Protein AF-A0A934HCZ8-F1 (afdb_monomer)

Sequence (105 aa):
LAIPYWTNVTFSDAYFVFNPDASLIAGGRCSETPAGGYCTESDMQLFNAETGESLFTITRDYDHINRAAFTPDGRWLLTGHTPLYGMMYSPLADANIHIWGINTP

Structure (mmCIF, N/CA/C/O backbone):
data_AF-A0A934HCZ8-F1
#
_entry.id   AF-A0A934HCZ8-F1
#
loop_
_atom_site.group_PDB
_atom_site.id
_atom_site.type_symbol
_atom_site.label_atom_id
_atom_site.label_alt_id
_atom_site.label_comp_id
_atom_site.label_asym_id
_atom_site.label_entity_id
_atom_site.label_seq_id
_atom_site.pdbx_PDB_ins_code
_atom_site.Cartn_x
_atom_site.Cartn_y
_atom_site.Cartn_z
_atom_site.occupancy
_atom_site.B_iso_or_equiv
_atom_site.auth_seq_id
_atom_site.auth_comp_id
_atom_site.auth_asym_id
_atom_site.auth_atom_id
_atom_site.pdbx_PDB_model_num
ATOM 1 N N . LEU A 1 1 ? -19.450 24.209 16.840 1.00 50.81 1 LEU A N 1
ATOM 2 C CA . LEU A 1 1 ? -18.858 22.943 16.361 1.00 50.81 1 LEU A CA 1
ATOM 3 C C . LEU A 1 1 ? -17.352 23.133 16.334 1.00 50.81 1 LEU A C 1
ATOM 5 O O . LEU A 1 1 ? -16.913 24.094 15.714 1.00 50.81 1 LEU A O 1
ATOM 9 N N . ALA A 1 2 ? -16.583 22.308 17.043 1.00 50.84 2 ALA A N 1
ATOM 10 C CA . ALA A 1 2 ? -15.132 22.304 16.880 1.00 50.84 2 ALA A CA 1
ATOM 11 C C . ALA A 1 2 ? -14.798 21.673 15.520 1.00 50.84 2 ALA A C 1
ATOM 13 O O . ALA A 1 2 ? -15.373 20.648 15.157 1.00 50.84 2 ALA A O 1
ATOM 14 N N . ILE A 1 3 ? -13.928 22.328 14.759 1.00 55.50 3 ILE A N 1
ATOM 15 C CA . ILE A 1 3 ? -13.353 21.797 13.519 1.00 55.50 3 ILE A CA 1
ATOM 16 C C . ILE A 1 3 ? -12.422 20.639 13.932 1.00 55.50 3 ILE A C 1
ATOM 18 O O . ILE A 1 3 ? -11.723 20.804 14.936 1.00 55.50 3 ILE A O 1
ATOM 22 N N . PRO A 1 4 ? -12.403 19.480 13.247 1.00 61.31 4 PRO A N 1
ATOM 23 C CA . PRO A 1 4 ? -11.545 18.372 13.653 1.00 61.31 4 PRO A CA 1
ATOM 24 C C . PRO A 1 4 ? -10.071 18.768 13.543 1.00 61.31 4 PRO A C 1
ATOM 26 O O . PRO A 1 4 ? -9.679 19.497 12.629 1.00 61.31 4 PRO A O 1
ATOM 29 N N . TYR A 1 5 ? -9.268 18.275 14.481 1.00 74.44 5 TYR A N 1
ATOM 30 C CA . TYR A 1 5 ? -7.814 18.282 14.396 1.00 74.44 5 TYR A CA 1
ATOM 31 C C . TYR A 1 5 ? -7.399 17.511 13.133 1.00 74.44 5 TYR A C 1
ATOM 33 O O . TYR A 1 5 ? -7.910 16.427 12.866 1.00 74.44 5 TYR A O 1
ATOM 41 N N . TRP A 1 6 ? -6.528 18.097 12.316 1.00 73.19 6 TRP A N 1
ATOM 42 C CA . TRP A 1 6 ? -5.964 17.438 11.140 1.00 73.19 6 TRP A CA 1
ATOM 43 C C . TRP A 1 6 ? -4.611 16.826 11.498 1.00 73.19 6 TRP A C 1
ATOM 45 O O . TRP A 1 6 ? -3.786 17.466 12.152 1.00 73.19 6 TRP A O 1
ATOM 55 N N . THR A 1 7 ? -4.375 15.610 11.016 1.00 74.75 7 THR A N 1
ATOM 56 C CA . THR A 1 7 ? -3.072 14.946 11.065 1.00 74.75 7 THR A CA 1
ATOM 57 C C . THR A 1 7 ? -2.550 14.807 9.642 1.00 74.75 7 THR A C 1
ATOM 59 O O . THR A 1 7 ? -3.294 14.426 8.739 1.00 74.75 7 THR A O 1
ATOM 62 N N . ASN A 1 8 ? -1.275 15.133 9.433 1.00 79.75 8 ASN A N 1
ATOM 63 C CA . ASN A 1 8 ? -0.634 15.010 8.129 1.00 79.75 8 ASN A CA 1
ATOM 64 C C . ASN A 1 8 ? 0.095 13.674 8.016 1.00 79.75 8 ASN A C 1
ATOM 66 O O . ASN A 1 8 ? 0.875 13.315 8.894 1.00 79.75 8 ASN A O 1
ATOM 70 N N . VAL A 1 9 ? -0.098 13.006 6.883 1.00 80.69 9 VAL A N 1
ATOM 71 C CA . VAL A 1 9 ? 0.693 11.854 6.456 1.00 80.69 9 VAL A CA 1
ATOM 72 C C . VAL A 1 9 ? 1.279 12.185 5.086 1.00 80.69 9 VAL A C 1
ATOM 74 O O . VAL A 1 9 ? 0.559 12.663 4.211 1.00 80.69 9 VAL A O 1
ATOM 77 N N . THR A 1 10 ? 2.581 11.959 4.902 1.00 80.06 10 THR A N 1
ATOM 78 C CA . THR A 1 10 ? 3.291 12.300 3.659 1.00 80.06 10 THR A CA 1
ATOM 79 C C . THR A 1 10 ? 3.803 11.041 2.976 1.00 80.06 10 THR A C 1
ATOM 81 O O . THR A 1 10 ? 4.549 10.263 3.566 1.00 80.06 10 THR A O 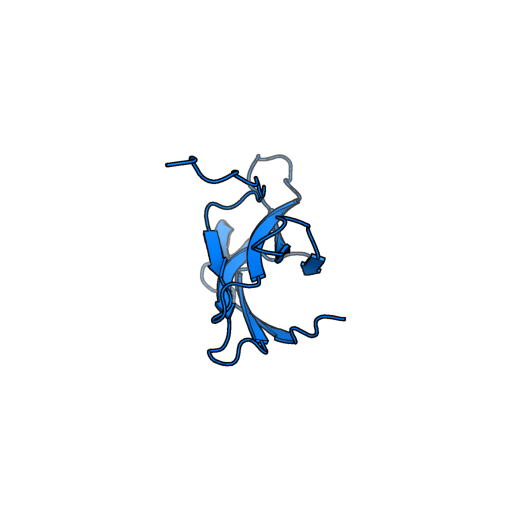1
ATOM 84 N N . PHE A 1 11 ? 3.458 10.890 1.704 1.00 78.44 11 PHE A N 1
ATOM 85 C CA . PHE A 1 11 ? 3.936 9.853 0.794 1.00 78.44 11 PHE A CA 1
ATOM 86 C C . PHE A 1 11 ? 4.037 10.475 -0.612 1.00 78.44 11 PHE A C 1
ATOM 88 O O . PHE A 1 11 ? 3.531 11.576 -0.837 1.00 78.44 11 PHE A O 1
ATOM 95 N N . SER A 1 12 ? 4.801 9.868 -1.521 1.00 73.38 12 SER A N 1
ATOM 96 C CA . SER A 1 12 ? 5.171 10.533 -2.784 1.00 73.38 12 SER A CA 1
ATOM 97 C C . SER A 1 12 ? 4.162 10.330 -3.906 1.00 73.38 12 SER A C 1
ATOM 99 O O . SER A 1 12 ? 4.124 11.140 -4.828 1.00 73.38 12 SER A O 1
ATOM 101 N N . ASP A 1 13 ? 3.393 9.243 -3.863 1.00 69.62 13 ASP A N 1
ATOM 102 C CA . ASP A 1 13 ? 2.380 8.948 -4.870 1.00 69.62 13 ASP A CA 1
ATOM 103 C C . ASP A 1 13 ? 1.013 9.489 -4.464 1.00 69.62 13 ASP A C 1
ATOM 105 O O . ASP A 1 13 ? 0.656 9.506 -3.297 1.00 69.62 13 ASP A O 1
ATOM 109 N N . ALA A 1 14 ? 0.182 9.879 -5.430 1.00 67.94 14 ALA A N 1
ATOM 110 C CA . ALA A 1 14 ? -1.185 10.333 -5.147 1.00 67.94 14 ALA A CA 1
ATOM 111 C C . ALA A 1 14 ? -2.144 9.189 -4.739 1.00 67.94 14 ALA A C 1
ATOM 113 O O . ALA A 1 14 ? -3.340 9.420 -4.555 1.00 67.94 14 ALA A O 1
ATOM 114 N N . TYR A 1 15 ? -1.643 7.955 -4.628 1.00 82.00 15 TYR A N 1
ATOM 115 C CA . TYR A 1 15 ? -2.427 6.757 -4.349 1.00 82.00 15 TYR A CA 1
ATOM 116 C C . TYR A 1 15 ? -2.223 6.284 -2.910 1.00 82.00 15 TYR A C 1
ATOM 118 O O . TYR A 1 15 ? -1.104 6.008 -2.478 1.00 82.00 15 TYR A O 1
ATOM 126 N N . PHE A 1 16 ? -3.335 6.128 -2.198 1.00 90.38 16 PHE A N 1
ATOM 127 C CA . PHE A 1 16 ? -3.394 5.524 -0.874 1.00 90.38 16 PHE A CA 1
ATOM 128 C C . PHE A 1 16 ? -4.635 4.641 -0.755 1.00 90.38 16 PHE A C 1
ATOM 130 O O . PHE A 1 16 ? -5.608 4.811 -1.496 1.00 90.38 16 PHE A O 1
ATOM 137 N N . VAL A 1 17 ? -4.609 3.706 0.190 1.00 93.88 17 VAL A N 1
ATOM 138 C CA . VAL A 1 17 ? -5.745 2.840 0.513 1.00 93.88 17 VAL A CA 1
ATOM 139 C C . VAL A 1 17 ? -5.914 2.705 2.019 1.00 93.88 17 VAL A C 1
ATOM 141 O O . VAL A 1 17 ? -4.933 2.624 2.754 1.00 93.88 17 VAL A O 1
ATOM 144 N N . PHE A 1 18 ? -7.166 2.654 2.467 1.00 94.69 18 PHE A N 1
ATOM 145 C CA . PHE A 1 18 ? -7.507 2.261 3.830 1.00 94.69 18 PHE A CA 1
ATOM 146 C C . PHE A 1 18 ? -7.678 0.749 3.918 1.00 94.69 18 PHE A C 1
ATOM 148 O O . PHE A 1 18 ? -8.154 0.113 2.970 1.00 94.69 18 PHE A O 1
ATOM 155 N N . ASN A 1 19 ? -7.346 0.183 5.073 1.00 94.75 19 ASN A N 1
ATOM 156 C CA . ASN A 1 19 ? -7.858 -1.133 5.427 1.00 94.75 19 ASN A CA 1
ATOM 157 C C . ASN A 1 19 ? -9.366 -1.046 5.782 1.00 94.75 19 ASN A C 1
ATOM 159 O O . ASN A 1 19 ? -9.893 0.049 5.987 1.00 94.75 19 ASN A O 1
ATOM 163 N N . PRO A 1 20 ? -10.099 -2.174 5.829 1.00 96.31 20 PRO A N 1
ATOM 164 C CA . PRO A 1 20 ? -11.563 -2.153 5.921 1.00 96.31 20 PRO A CA 1
ATOM 165 C C . PRO A 1 20 ? -12.141 -1.466 7.164 1.00 96.31 20 PRO A C 1
ATOM 167 O O . PRO A 1 20 ? -13.214 -0.874 7.077 1.00 96.31 20 PRO A O 1
ATOM 170 N N . ASP A 1 21 ? -11.453 -1.542 8.307 1.00 94.50 21 ASP A N 1
ATOM 171 C CA . ASP A 1 21 ? -11.867 -0.884 9.555 1.00 94.50 21 ASP A CA 1
ATOM 172 C C . ASP A 1 21 ? -11.332 0.552 9.695 1.00 94.50 21 ASP A C 1
ATOM 174 O O . ASP A 1 21 ? -11.591 1.214 10.699 1.00 94.50 21 ASP A O 1
ATOM 178 N N . ALA A 1 22 ? -10.615 1.033 8.675 1.00 93.56 22 ALA A N 1
ATOM 179 C CA . ALA A 1 22 ? -9.992 2.345 8.597 1.00 93.56 22 ALA A CA 1
ATOM 180 C C . ALA A 1 22 ? -8.990 2.663 9.721 1.00 93.56 22 ALA A C 1
ATOM 182 O O . ALA A 1 22 ? -8.693 3.834 9.947 1.00 93.56 22 ALA A O 1
ATOM 183 N N . SER A 1 23 ? -8.438 1.654 10.401 1.00 92.19 23 SER A N 1
ATOM 184 C CA . SER A 1 23 ? -7.362 1.845 11.385 1.00 92.19 23 SER A CA 1
ATOM 185 C C . SER A 1 23 ? -5.989 2.066 10.742 1.00 92.19 23 SER A C 1
ATOM 187 O O . SER A 1 23 ? -5.100 2.649 11.369 1.00 92.19 23 SER A O 1
ATOM 189 N N . LEU A 1 24 ? -5.814 1.650 9.484 1.00 93.19 24 LEU A N 1
ATOM 190 C CA . LEU A 1 24 ? -4.559 1.732 8.742 1.00 93.19 24 LEU A CA 1
ATOM 191 C C . LEU A 1 24 ? -4.727 2.437 7.398 1.00 93.19 24 LEU A C 1
ATOM 193 O O . LEU A 1 24 ? -5.706 2.230 6.679 1.00 93.19 24 LEU A O 1
ATOM 197 N N . ILE A 1 25 ? -3.693 3.190 7.025 1.00 93.44 25 ILE A N 1
ATOM 198 C CA . ILE A 1 25 ? -3.500 3.744 5.682 1.00 93.44 25 ILE A CA 1
ATOM 199 C C . ILE A 1 25 ? -2.235 3.127 5.089 1.00 93.44 25 ILE A C 1
ATOM 201 O O . ILE A 1 25 ? -1.200 3.089 5.750 1.00 93.44 25 ILE A O 1
ATOM 205 N N . ALA A 1 26 ? -2.302 2.683 3.836 1.00 92.44 26 ALA A N 1
ATOM 206 C CA . ALA A 1 26 ? -1.139 2.311 3.038 1.00 92.44 26 ALA A CA 1
ATOM 207 C C . ALA A 1 26 ? -0.948 3.328 1.906 1.00 92.44 26 ALA A C 1
ATOM 209 O O . ALA A 1 26 ? -1.902 3.611 1.178 1.00 92.44 26 ALA A O 1
ATOM 210 N N . GLY A 1 27 ? 0.260 3.872 1.752 1.00 89.88 27 GLY A N 1
ATOM 211 C CA . GLY A 1 27 ? 0.600 4.833 0.697 1.00 89.88 27 GLY A CA 1
ATOM 212 C C . GLY A 1 27 ? 1.968 4.561 0.072 1.00 89.88 27 GLY A C 1
ATOM 213 O O . GLY A 1 27 ? 2.912 4.179 0.766 1.00 89.88 27 GLY A O 1
ATOM 214 N N . GLY A 1 28 ? 2.067 4.761 -1.245 1.00 85.25 28 GLY A N 1
ATOM 215 C CA . GLY A 1 28 ? 3.310 4.578 -2.000 1.00 85.25 28 GLY A CA 1
ATOM 216 C C . GLY A 1 28 ? 4.299 5.723 -1.778 1.00 85.25 28 GLY A C 1
ATOM 217 O O . GLY A 1 28 ? 3.943 6.902 -1.888 1.00 85.25 28 GLY A O 1
ATOM 218 N N . ARG A 1 29 ? 5.554 5.387 -1.474 1.00 81.75 29 ARG A N 1
ATOM 219 C CA . ARG A 1 29 ? 6.644 6.342 -1.277 1.00 81.75 29 ARG A CA 1
ATOM 220 C C . ARG A 1 29 ? 7.830 5.999 -2.164 1.00 81.75 29 ARG A C 1
ATOM 222 O O . ARG A 1 29 ? 8.329 4.889 -2.137 1.00 81.75 29 ARG A O 1
ATOM 229 N N . CYS A 1 30 ? 8.346 6.997 -2.855 1.00 80.38 30 CYS A N 1
ATOM 230 C CA . CYS A 1 30 ? 9.535 6.901 -3.661 1.00 80.38 30 CYS A CA 1
ATOM 231 C C . CYS A 1 30 ? 10.745 6.710 -2.755 1.00 80.38 30 CYS A C 1
ATOM 233 O O . CYS A 1 30 ? 11.008 7.554 -1.888 1.00 80.38 30 CYS A O 1
ATOM 235 N N . SER A 1 31 ? 11.449 5.603 -2.951 1.00 77.12 31 SER A N 1
ATOM 236 C CA . SER A 1 31 ? 12.673 5.261 -2.233 1.00 77.12 31 SER A CA 1
ATOM 237 C C . SER A 1 31 ? 13.918 5.639 -3.037 1.00 77.12 31 SER A C 1
ATOM 239 O O . SER A 1 31 ? 14.900 6.069 -2.433 1.00 77.12 31 SER A O 1
ATOM 241 N N . GLU A 1 32 ? 13.856 5.624 -4.376 1.00 72.75 32 GLU A N 1
ATOM 242 C CA . GLU A 1 32 ? 14.975 6.027 -5.237 1.00 72.75 32 GLU A CA 1
ATOM 243 C C . GLU A 1 32 ? 14.548 6.849 -6.466 1.00 72.75 32 GLU A C 1
ATOM 245 O O . GLU A 1 32 ? 13.588 6.527 -7.169 1.00 72.75 32 GLU A O 1
ATOM 250 N N . THR A 1 33 ? 15.313 7.911 -6.748 1.00 67.38 33 THR A N 1
ATOM 251 C CA . THR A 1 33 ? 15.213 8.735 -7.964 1.00 67.38 33 THR A CA 1
ATOM 252 C C . THR A 1 33 ? 16.583 8.826 -8.655 1.00 67.38 33 THR A C 1
ATOM 254 O O . THR A 1 33 ? 17.426 9.626 -8.232 1.00 67.38 33 THR A O 1
ATOM 257 N N . PRO A 1 34 ? 16.835 8.065 -9.729 1.00 66.62 34 PRO A N 1
ATOM 258 C CA . PRO A 1 34 ? 18.029 8.191 -10.546 1.00 66.62 34 PRO A CA 1
ATOM 259 C C . PRO A 1 34 ? 18.085 9.545 -11.262 1.00 66.62 34 PRO A C 1
ATOM 261 O O . PRO A 1 34 ? 17.101 10.291 -11.347 1.00 66.62 34 PRO A O 1
ATOM 264 N N . ALA A 1 35 ? 19.257 9.854 -11.823 1.00 54.31 35 ALA A N 1
ATOM 265 C CA . ALA A 1 35 ? 19.488 11.058 -12.615 1.00 54.31 35 ALA A CA 1
ATOM 266 C C . ALA A 1 35 ? 18.540 11.086 -13.831 1.00 54.31 35 ALA A C 1
ATOM 268 O O . ALA A 1 35 ? 18.773 10.434 -14.844 1.00 54.31 35 ALA A O 1
ATOM 269 N N . GLY A 1 36 ? 17.430 11.810 -13.697 1.00 62.56 36 GLY A N 1
ATOM 270 C CA . GLY A 1 36 ? 16.307 11.762 -14.637 1.00 62.56 36 GLY A CA 1
ATOM 271 C C . GLY A 1 36 ? 14.983 12.211 -14.019 1.00 62.56 36 GLY A C 1
ATOM 272 O O . GLY A 1 36 ? 14.092 12.629 -14.749 1.00 62.56 36 GLY A O 1
ATOM 273 N N . GLY A 1 37 ? 14.876 12.197 -12.684 1.00 68.06 37 GLY A N 1
ATOM 274 C CA . GLY A 1 37 ? 13.767 12.821 -11.948 1.00 68.06 37 GLY A CA 1
ATOM 275 C C . GLY A 1 37 ? 12.483 11.993 -11.890 1.00 68.06 37 GLY A C 1
ATOM 276 O O . GLY A 1 37 ? 11.515 12.427 -11.272 1.00 68.06 37 GLY A O 1
ATOM 277 N N . TYR A 1 38 ? 12.478 10.803 -12.487 1.00 69.06 38 TYR A N 1
ATOM 278 C CA . TYR A 1 38 ? 11.432 9.818 -12.258 1.00 69.06 38 TYR A CA 1
ATOM 279 C C . TYR A 1 38 ? 11.814 8.986 -11.044 1.00 69.06 38 TYR A C 1
ATOM 281 O O . TYR A 1 38 ? 12.969 8.581 -10.900 1.00 69.06 38 TYR A O 1
ATOM 289 N N . CYS A 1 39 ? 10.840 8.763 -10.166 1.00 75.19 39 CYS A N 1
ATOM 290 C CA . CYS A 1 39 ? 10.964 7.706 -9.183 1.00 75.19 39 CYS A CA 1
ATOM 291 C C . CYS A 1 39 ? 11.224 6.405 -9.930 1.00 75.19 39 CYS A C 1
ATOM 293 O O . CYS A 1 39 ? 10.619 6.229 -10.986 1.00 75.19 39 CYS A O 1
ATOM 295 N N . THR A 1 40 ? 12.100 5.543 -9.422 1.00 73.50 40 THR A N 1
ATOM 296 C CA . THR A 1 40 ? 12.322 4.229 -10.028 1.00 73.50 40 THR A CA 1
ATOM 297 C C . THR A 1 40 ? 12.050 3.065 -9.090 1.00 73.50 40 THR A C 1
ATOM 299 O O . THR A 1 40 ? 11.742 1.960 -9.522 1.00 73.50 40 THR A O 1
ATOM 302 N N . GLU A 1 41 ? 12.091 3.331 -7.794 1.00 76.50 41 GLU A N 1
ATOM 303 C CA . GLU A 1 41 ? 11.762 2.355 -6.768 1.00 76.50 41 GLU A CA 1
ATOM 304 C C . GLU A 1 41 ? 10.793 2.992 -5.789 1.00 76.50 41 GLU A C 1
ATOM 306 O O . GLU A 1 41 ? 10.932 4.166 -5.426 1.00 76.50 41 GLU A O 1
ATOM 311 N N . SER A 1 42 ? 9.778 2.230 -5.399 1.00 81.38 42 SER A N 1
ATOM 312 C CA . SER A 1 42 ? 8.782 2.704 -4.451 1.00 81.38 42 SER A CA 1
ATOM 313 C C . SER A 1 42 ? 8.530 1.673 -3.369 1.00 81.38 42 SER A C 1
ATOM 315 O O . SER A 1 42 ? 8.191 0.526 -3.657 1.00 81.38 42 SER A O 1
ATOM 317 N N . ASP A 1 43 ? 8.582 2.140 -2.135 1.00 85.69 43 ASP A N 1
ATOM 318 C CA . ASP A 1 43 ? 8.174 1.404 -0.956 1.00 85.69 43 ASP A CA 1
ATOM 319 C C . ASP A 1 43 ? 6.688 1.641 -0.676 1.00 85.69 43 ASP A C 1
ATOM 321 O O . ASP A 1 43 ? 6.102 2.657 -1.064 1.00 85.69 43 ASP A O 1
ATOM 325 N N . MET A 1 44 ? 6.068 0.719 0.056 1.00 88.44 44 MET A N 1
ATOM 326 C CA . MET A 1 44 ? 4.731 0.923 0.611 1.00 88.44 44 MET A CA 1
ATOM 327 C C . MET A 1 44 ? 4.851 1.228 2.100 1.00 88.44 44 MET A C 1
ATOM 329 O O . MET A 1 44 ? 5.356 0.412 2.868 1.00 88.44 44 MET A O 1
ATOM 333 N N . GLN A 1 45 ? 4.371 2.392 2.527 1.00 89.44 45 GLN A N 1
ATOM 334 C CA . GLN A 1 45 ? 4.405 2.794 3.928 1.00 89.44 45 GLN A CA 1
ATOM 335 C C . GLN A 1 45 ? 3.027 2.615 4.566 1.00 89.44 45 GLN A C 1
ATOM 337 O O . GLN A 1 45 ? 2.012 3.019 3.994 1.00 89.44 45 GLN A O 1
ATOM 342 N N . LEU A 1 46 ? 3.003 1.992 5.745 1.00 91.81 46 LEU A N 1
ATOM 343 C CA . LEU A 1 46 ? 1.810 1.816 6.564 1.00 91.81 46 LEU A CA 1
ATOM 344 C C . LEU A 1 46 ? 1.786 2.837 7.694 1.00 91.81 46 LEU A C 1
ATOM 346 O O . LEU A 1 46 ? 2.774 3.010 8.412 1.00 91.81 46 LEU A O 1
ATOM 350 N N . PHE A 1 47 ? 0.628 3.454 7.883 1.00 91.94 47 PHE A N 1
ATOM 351 C CA . PHE A 1 47 ? 0.390 4.468 8.896 1.00 91.94 47 PHE A CA 1
ATOM 352 C C . PHE A 1 47 ? -0.812 4.104 9.755 1.00 91.94 47 PHE A C 1
ATOM 354 O O . PHE A 1 47 ? -1.795 3.550 9.257 1.00 91.94 47 PHE A O 1
ATOM 361 N N . ASN A 1 48 ? -0.753 4.482 11.028 1.00 92.75 48 ASN A N 1
ATOM 362 C CA . ASN A 1 48 ? -1.931 4.554 11.875 1.00 92.75 48 ASN A CA 1
ATOM 363 C C . ASN A 1 48 ? -2.827 5.693 11.362 1.00 92.75 48 ASN A C 1
ATOM 365 O O . ASN A 1 48 ? -2.380 6.833 11.237 1.00 92.75 48 ASN A O 1
ATOM 369 N N . ALA A 1 49 ? -4.082 5.385 11.045 1.00 90.12 49 ALA A N 1
ATOM 370 C CA . ALA A 1 49 ? -5.011 6.352 10.468 1.00 90.12 49 ALA A CA 1
ATOM 371 C C . ALA A 1 49 ? -5.444 7.457 11.445 1.00 90.12 49 ALA A C 1
ATOM 373 O O . ALA A 1 49 ? -5.778 8.560 11.018 1.00 90.12 49 ALA A O 1
ATOM 374 N N . GLU A 1 50 ? -5.452 7.165 12.746 1.00 89.44 50 GLU A N 1
ATOM 375 C CA . GLU A 1 50 ? -5.860 8.098 13.795 1.00 89.44 50 GLU A CA 1
ATOM 376 C C . GLU A 1 50 ? -4.717 9.050 14.169 1.00 89.44 50 GLU A C 1
ATOM 378 O O . GLU A 1 50 ? -4.906 10.267 14.233 1.00 89.44 50 GLU A O 1
ATOM 383 N N . THR A 1 51 ? -3.519 8.504 14.390 1.00 90.25 51 THR A N 1
ATOM 384 C CA . THR A 1 51 ? -2.361 9.269 14.877 1.00 90.25 51 THR A CA 1
ATOM 385 C C . THR A 1 51 ? -1.464 9.791 13.760 1.00 90.25 51 THR A C 1
ATOM 387 O O . THR A 1 51 ? -0.682 10.712 13.991 1.00 90.25 51 THR A O 1
ATOM 390 N N . GLY A 1 52 ? -1.562 9.229 12.551 1.00 89.75 52 GLY A N 1
ATOM 3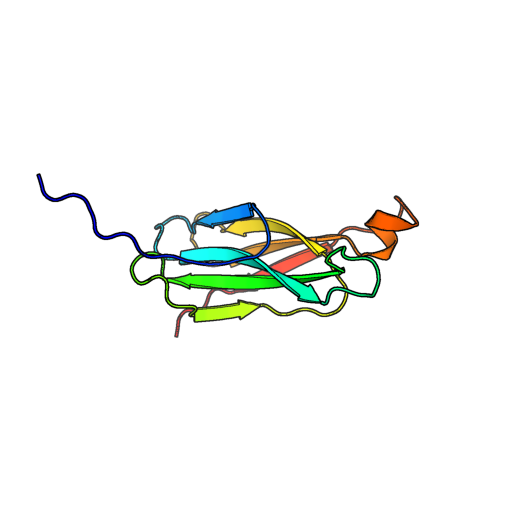91 C CA . GLY A 1 52 ? -0.665 9.505 11.424 1.00 89.75 52 GLY A CA 1
ATOM 392 C C . GLY A 1 52 ? 0.746 8.945 11.595 1.00 89.75 52 GLY A C 1
ATOM 393 O O . GLY A 1 52 ? 1.620 9.215 10.771 1.00 89.75 52 GLY A O 1
ATOM 394 N N . GLU A 1 53 ? 0.996 8.175 12.655 1.00 90.44 53 GLU A N 1
ATOM 395 C CA . GLU A 1 53 ? 2.304 7.584 12.907 1.00 90.44 53 GLU A CA 1
ATOM 396 C C . GLU A 1 53 ? 2.634 6.524 11.856 1.00 90.44 53 GLU A C 1
ATOM 398 O O . GLU A 1 53 ? 1.818 5.656 11.544 1.00 90.44 53 GLU A O 1
ATOM 403 N N . SER A 1 54 ? 3.856 6.575 11.326 1.00 90.19 54 SER A N 1
ATOM 404 C CA . SER A 1 54 ? 4.386 5.516 10.467 1.00 90.19 54 SER A CA 1
ATOM 405 C C . SER A 1 54 ? 4.645 4.270 11.305 1.00 90.19 54 SER A C 1
ATOM 407 O O . SER A 1 54 ? 5.488 4.292 12.198 1.00 90.19 54 SER A O 1
ATOM 409 N N . LEU A 1 55 ? 3.975 3.175 10.967 1.00 90.56 55 LEU A N 1
ATOM 410 C CA . LEU A 1 55 ? 4.088 1.902 11.673 1.00 90.56 55 LEU A CA 1
ATOM 411 C C . LEU A 1 55 ? 5.167 1.013 11.059 1.00 90.56 55 LEU A C 1
ATOM 413 O O . LEU A 1 55 ? 5.968 0.419 11.777 1.00 90.56 55 LEU A O 1
ATOM 417 N N . PHE A 1 56 ? 5.189 0.912 9.728 1.00 86.50 56 PHE A N 1
ATOM 418 C CA . PHE A 1 56 ? 6.105 0.021 9.026 1.00 86.50 56 PHE A CA 1
ATOM 419 C C . PHE A 1 56 ? 6.324 0.457 7.574 1.00 86.50 56 PHE A C 1
ATOM 421 O O . PHE A 1 56 ? 5.412 0.982 6.932 1.00 86.50 56 PHE A O 1
ATOM 428 N N . THR A 1 57 ? 7.519 0.186 7.050 1.00 86.62 57 THR A N 1
ATOM 429 C CA . THR A 1 57 ? 7.843 0.349 5.630 1.00 86.62 57 THR A CA 1
ATOM 430 C C . THR A 1 57 ? 8.033 -1.023 5.008 1.00 86.62 57 THR A C 1
ATOM 432 O O . THR A 1 57 ? 8.904 -1.793 5.408 1.00 86.62 57 THR A O 1
ATOM 435 N N . ILE A 1 58 ? 7.209 -1.320 4.014 1.00 84.56 58 ILE A N 1
ATOM 436 C CA . ILE A 1 58 ? 7.326 -2.492 3.164 1.00 84.56 58 ILE A CA 1
ATOM 437 C C . ILE A 1 58 ? 8.237 -2.099 1.997 1.00 84.56 58 ILE A C 1
ATOM 439 O O . ILE A 1 58 ? 7.775 -1.542 0.999 1.00 84.56 58 ILE A O 1
ATOM 443 N N . THR A 1 59 ? 9.534 -2.351 2.162 1.00 73.50 59 THR A N 1
ATOM 444 C CA . THR A 1 59 ? 10.562 -2.066 1.152 1.00 73.50 59 THR A CA 1
ATOM 445 C C . THR A 1 59 ? 10.741 -3.255 0.219 1.00 73.50 59 THR A C 1
ATOM 447 O O . THR A 1 59 ? 10.788 -4.409 0.664 1.00 73.50 59 THR A O 1
ATOM 450 N N . ARG A 1 60 ? 10.877 -2.973 -1.079 1.00 68.50 60 ARG A N 1
ATOM 451 C CA . ARG A 1 60 ? 11.419 -3.940 -2.028 1.00 68.50 60 ARG A CA 1
ATOM 452 C C . ARG A 1 60 ? 12.243 -3.241 -3.100 1.00 68.50 60 ARG A C 1
ATOM 454 O O . ARG A 1 60 ? 11.805 -2.242 -3.655 1.00 68.50 60 ARG A O 1
ATOM 461 N N . ASP A 1 61 ? 13.371 -3.853 -3.424 1.00 61.28 61 ASP A N 1
ATOM 462 C CA . ASP A 1 61 ? 14.291 -3.347 -4.433 1.00 61.28 61 ASP A CA 1
ATOM 463 C C . ASP A 1 61 ? 13.731 -3.590 -5.857 1.00 61.28 61 ASP A C 1
ATOM 465 O O . ASP A 1 61 ? 13.221 -4.678 -6.159 1.00 61.28 61 ASP A O 1
ATOM 469 N N . TYR A 1 62 ? 13.888 -2.588 -6.729 1.00 60.97 62 TYR A N 1
ATOM 470 C CA . TYR A 1 62 ? 13.750 -2.623 -8.201 1.00 60.97 62 TYR A CA 1
ATOM 471 C C . TYR A 1 62 ? 12.356 -2.640 -8.875 1.00 60.97 62 TYR A C 1
ATOM 473 O O . TYR A 1 62 ? 12.303 -2.810 -10.098 1.00 60.97 62 TYR A O 1
ATOM 481 N N . ASP A 1 63 ? 11.239 -2.408 -8.172 1.00 75.12 63 ASP A N 1
ATOM 482 C CA . ASP A 1 63 ? 9.898 -2.369 -8.794 1.00 75.12 63 ASP A CA 1
ATOM 483 C C . ASP A 1 63 ? 9.048 -1.147 -8.386 1.00 75.12 63 ASP A C 1
ATOM 485 O O . ASP A 1 63 ? 9.107 -0.650 -7.259 1.00 75.12 63 ASP A O 1
ATOM 489 N N . HIS A 1 64 ? 8.181 -0.701 -9.303 1.00 80.94 64 HIS A N 1
ATOM 490 C CA . HIS A 1 64 ? 7.173 0.322 -9.033 1.00 80.94 64 HIS A CA 1
ATOM 491 C C . HIS A 1 64 ? 5.859 -0.269 -8.540 1.00 80.94 64 HIS A C 1
ATOM 493 O O . HIS A 1 64 ? 5.216 -1.050 -9.248 1.00 80.94 64 HIS A O 1
ATOM 499 N N . ILE A 1 65 ? 5.397 0.206 -7.385 1.00 83.88 65 ILE A N 1
ATOM 500 C CA . ILE A 1 65 ? 4.087 -0.106 -6.825 1.00 83.88 65 ILE A CA 1
ATOM 501 C C . ILE A 1 65 ? 3.061 0.831 -7.446 1.00 83.88 65 ILE A C 1
ATOM 503 O O . ILE A 1 65 ? 2.974 2.008 -7.110 1.00 83.88 65 ILE A O 1
ATOM 507 N N . ASN A 1 66 ? 2.236 0.299 -8.340 1.00 83.00 66 ASN A N 1
ATOM 508 C CA . ASN A 1 66 ? 1.212 1.085 -9.024 1.00 83.00 66 ASN A CA 1
ATOM 509 C C . ASN A 1 66 ? -0.184 0.915 -8.410 1.00 83.00 66 ASN A C 1
ATOM 511 O O . ASN A 1 66 ? -1.075 1.729 -8.669 1.00 83.00 66 ASN A O 1
ATOM 515 N N . ARG A 1 67 ? -0.418 -0.158 -7.647 1.00 87.62 67 ARG A N 1
ATOM 516 C CA . ARG A 1 67 ? -1.724 -0.507 -7.073 1.00 87.62 67 ARG A CA 1
ATOM 517 C C . ARG A 1 67 ? -1.555 -1.189 -5.721 1.00 87.62 67 ARG A C 1
ATOM 519 O O . ARG A 1 67 ? -0.614 -1.952 -5.518 1.00 87.62 67 ARG A O 1
ATOM 526 N N . ALA A 1 68 ? -2.522 -0.974 -4.836 1.00 91.56 68 ALA A N 1
ATOM 527 C CA . ALA A 1 68 ? -2.619 -1.665 -3.560 1.00 91.56 68 ALA A CA 1
ATOM 528 C C . ALA A 1 68 ? -4.086 -1.949 -3.209 1.00 91.56 68 ALA A C 1
ATOM 530 O O . ALA A 1 68 ? -4.974 -1.212 -3.640 1.00 91.56 68 ALA A O 1
ATOM 531 N N . ALA A 1 69 ? -4.342 -3.009 -2.443 1.00 95.19 69 ALA A N 1
ATOM 532 C CA . ALA A 1 69 ? -5.664 -3.320 -1.905 1.00 95.19 69 ALA A CA 1
ATOM 533 C C . ALA A 1 69 ? -5.558 -4.167 -0.633 1.00 95.19 69 ALA A C 1
ATOM 535 O O . ALA A 1 69 ? -4.813 -5.145 -0.601 1.00 95.19 69 ALA A O 1
ATOM 536 N N . PHE A 1 70 ? -6.338 -3.831 0.394 1.00 95.88 70 PHE A N 1
ATOM 537 C CA . PHE A 1 70 ? -6.506 -4.700 1.558 1.00 95.88 70 PHE A CA 1
ATOM 538 C C . PHE A 1 70 ? -7.566 -5.773 1.295 1.00 95.88 70 PHE A C 1
ATOM 540 O O . PHE A 1 70 ? -8.540 -5.541 0.573 1.00 95.88 70 PHE A O 1
ATOM 547 N N . THR A 1 71 ? -7.410 -6.945 1.909 1.00 95.94 71 THR A N 1
ATOM 548 C CA . THR A 1 71 ? -8.484 -7.942 1.947 1.00 95.94 71 THR A CA 1
ATOM 549 C C . THR A 1 71 ? -9.657 -7.449 2.797 1.00 95.94 71 THR A C 1
ATOM 551 O O . THR A 1 71 ? -9.444 -6.674 3.728 1.00 95.94 71 THR A O 1
ATOM 554 N N . PRO A 1 72 ? -10.898 -7.914 2.543 1.00 96.00 72 PRO A N 1
ATOM 555 C CA . PRO A 1 72 ? -12.073 -7.494 3.316 1.00 96.00 72 PRO A CA 1
ATOM 556 C C . PRO A 1 72 ? -11.989 -7.786 4.819 1.00 96.00 72 PRO A C 1
ATOM 558 O O . PRO A 1 72 ? -12.658 -7.129 5.607 1.00 96.00 72 PRO A O 1
ATOM 561 N N . ASP A 1 73 ? -11.178 -8.769 5.215 1.00 94.50 73 ASP A N 1
ATOM 562 C CA . ASP A 1 73 ? -10.909 -9.117 6.613 1.00 94.50 73 ASP A CA 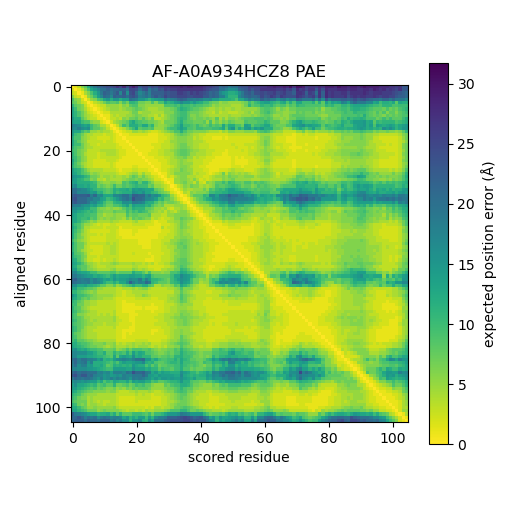1
ATOM 563 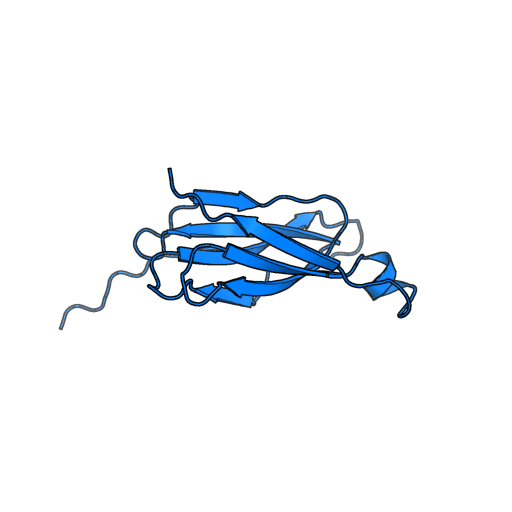C C . ASP A 1 73 ? -9.723 -8.345 7.223 1.00 94.50 73 ASP A C 1
ATOM 565 O O . ASP A 1 73 ? -9.368 -8.590 8.371 1.00 94.50 73 ASP A O 1
ATOM 569 N N . GLY A 1 74 ? -9.081 -7.453 6.460 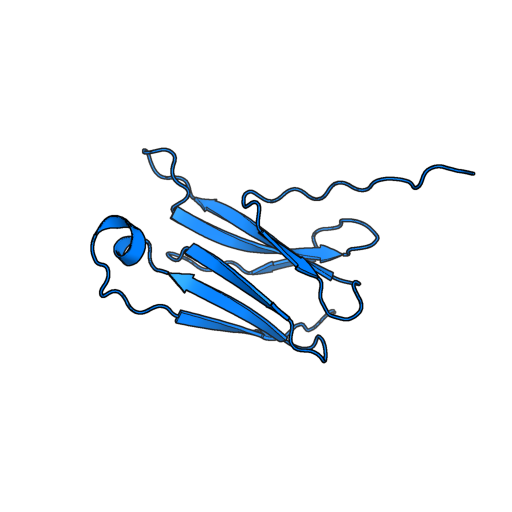1.00 93.06 74 GLY A N 1
ATOM 570 C CA . GLY A 1 74 ? -7.966 -6.608 6.897 1.00 93.06 74 GLY A CA 1
ATOM 571 C C . GLY A 1 74 ? -6.639 -7.333 7.140 1.00 93.06 74 GLY A C 1
ATOM 572 O O . GLY A 1 74 ? -5.643 -6.676 7.429 1.00 93.06 74 GLY A O 1
ATOM 573 N N . ARG A 1 75 ? -6.592 -8.665 7.002 1.00 93.06 75 ARG A N 1
ATOM 574 C CA . ARG A 1 75 ? -5.408 -9.469 7.355 1.00 93.06 75 ARG A CA 1
ATOM 575 C C . ARG A 1 75 ? -4.277 -9.386 6.343 1.00 93.06 75 ARG A C 1
ATOM 577 O O . ARG A 1 75 ? -3.138 -9.701 6.684 1.00 93.06 75 ARG A O 1
ATOM 584 N N . TRP A 1 76 ? -4.578 -8.995 5.109 1.00 94.12 76 TRP A N 1
ATOM 585 C CA . TRP A 1 76 ? -3.596 -8.954 4.038 1.00 94.12 76 TRP A CA 1
ATOM 586 C C . TRP A 1 76 ? -3.653 -7.640 3.277 1.00 94.12 76 TRP A C 1
ATOM 588 O O . TRP A 1 76 ? -4.729 -7.103 3.010 1.00 94.12 76 TRP A O 1
ATOM 598 N N . LEU A 1 77 ? -2.479 -7.178 2.861 1.00 93.38 77 LEU A N 1
ATOM 599 C CA . LEU A 1 77 ? -2.314 -6.134 1.862 1.00 93.38 77 LEU A CA 1
ATOM 600 C C . LEU A 1 77 ? -1.729 -6.762 0.600 1.00 93.38 77 LEU A C 1
ATOM 602 O O . LEU A 1 77 ? -0.701 -7.433 0.649 1.00 93.38 77 LEU A O 1
ATOM 606 N N . LEU A 1 78 ? -2.379 -6.540 -0.535 1.00 93.75 78 LEU A N 1
ATOM 607 C CA . LEU A 1 78 ? -1.876 -6.919 -1.844 1.00 93.75 78 LEU A CA 1
ATOM 608 C C . LEU A 1 78 ? -1.294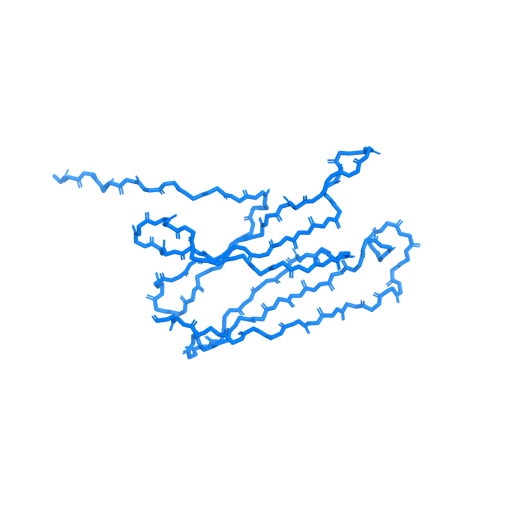 -5.682 -2.515 1.00 93.75 78 LEU A C 1
ATOM 610 O O . LEU A 1 78 ? -1.937 -4.633 -2.523 1.00 93.75 78 LEU A O 1
ATOM 614 N N . THR A 1 79 ? -0.110 -5.806 -3.108 1.00 90.12 79 THR A N 1
ATOM 615 C CA . THR A 1 79 ? 0.496 -4.743 -3.920 1.00 90.12 79 THR A CA 1
ATOM 616 C C . THR A 1 79 ? 0.827 -5.262 -5.312 1.00 90.12 79 THR A C 1
ATOM 618 O O . THR A 1 79 ? 1.347 -6.367 -5.453 1.00 90.12 79 THR A O 1
ATOM 621 N N . GLY A 1 80 ? 0.469 -4.486 -6.335 1.00 88.81 80 GLY A N 1
ATOM 622 C CA . GLY A 1 80 ? 0.787 -4.750 -7.737 1.00 88.81 80 GLY A CA 1
ATOM 623 C C . GLY A 1 80 ? 2.044 -3.993 -8.152 1.00 88.81 80 GLY A C 1
ATOM 624 O O . GLY A 1 80 ? 2.215 -2.835 -7.767 1.00 88.81 80 GLY A O 1
ATOM 625 N N . HIS A 1 81 ? 2.906 -4.664 -8.913 1.00 84.19 81 HIS A N 1
ATOM 626 C CA . HIS A 1 81 ? 4.256 -4.209 -9.232 1.00 84.19 81 HIS A CA 1
ATOM 627 C C . HIS A 1 81 ? 4.500 -4.266 -10.728 1.00 84.19 81 HIS A C 1
ATOM 629 O O . HIS A 1 81 ? 4.172 -5.260 -11.383 1.00 84.19 81 HIS A O 1
ATOM 635 N N . THR A 1 82 ? 5.130 -3.224 -11.253 1.00 81.25 82 THR A N 1
ATOM 636 C CA . THR A 1 82 ? 5.669 -3.213 -12.611 1.00 81.25 82 THR A CA 1
ATOM 637 C C . THR A 1 82 ? 7.155 -2.892 -12.553 1.00 81.25 82 THR A C 1
ATOM 639 O O . THR A 1 82 ? 7.509 -1.859 -11.978 1.00 81.25 82 THR A O 1
ATOM 642 N N . PRO A 1 83 ? 8.025 -3.712 -13.164 1.00 76.19 83 PRO A N 1
ATOM 643 C CA . PRO A 1 83 ? 9.439 -3.396 -13.211 1.00 76.19 83 PRO A CA 1
ATOM 644 C C . PRO A 1 83 ? 9.664 -2.136 -14.031 1.00 76.19 83 PRO A C 1
ATOM 646 O O . PRO A 1 83 ? 8.982 -1.877 -15.029 1.00 76.19 83 PRO A O 1
ATOM 649 N N . LEU A 1 84 ? 10.692 -1.389 -13.653 1.00 72.19 84 LEU A N 1
ATOM 650 C CA . LEU A 1 84 ? 11.130 -0.190 -14.364 1.00 72.19 84 LEU A CA 1
ATOM 651 C C . LEU A 1 84 ? 11.342 -0.411 -15.847 1.00 72.19 84 LEU A C 1
ATOM 653 O O . LEU A 1 84 ? 10.916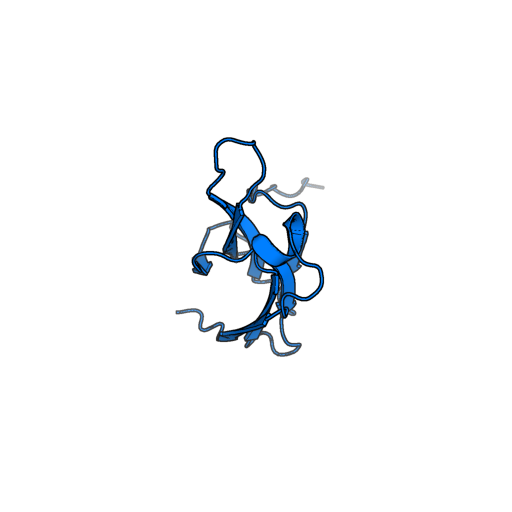 0.377 -16.693 1.00 72.19 84 LEU A O 1
ATOM 657 N N . TYR A 1 85 ? 11.987 -1.532 -16.153 1.00 69.00 85 TYR A N 1
ATOM 658 C CA . TYR A 1 85 ? 12.222 -1.948 -17.519 1.00 69.00 85 TYR A CA 1
ATOM 659 C C . TYR A 1 85 ? 10.906 -2.124 -18.288 1.00 69.00 85 TYR A C 1
ATOM 661 O O . TYR A 1 85 ? 10.820 -1.761 -19.460 1.00 69.00 85 TYR A O 1
ATOM 669 N N . GLY A 1 86 ? 9.862 -2.603 -17.609 1.00 66.75 86 GLY A N 1
ATOM 670 C CA . GLY A 1 86 ? 8.513 -2.717 -18.148 1.00 66.75 86 GLY A CA 1
ATOM 671 C C . GLY A 1 86 ? 7.881 -1.374 -18.501 1.00 66.75 86 GLY A C 1
ATOM 672 O O . GLY A 1 86 ? 7.271 -1.222 -19.556 1.00 66.75 86 GLY A O 1
ATOM 673 N N . MET A 1 87 ? 8.072 -0.374 -17.640 1.00 66.62 87 MET A N 1
ATOM 674 C CA . MET A 1 87 ? 7.508 0.964 -17.836 1.00 66.62 87 MET A CA 1
ATOM 675 C C . MET A 1 87 ? 8.237 1.773 -18.916 1.00 66.62 87 MET A C 1
ATOM 677 O O . MET A 1 87 ? 7.607 2.589 -19.587 1.00 66.62 87 MET A O 1
ATOM 681 N N . MET A 1 88 ? 9.546 1.557 -19.094 1.00 69.00 88 MET A N 1
ATOM 682 C CA . MET A 1 88 ? 10.376 2.377 -19.988 1.00 69.00 88 MET A CA 1
ATOM 683 C C . MET A 1 88 ? 10.774 1.698 -21.305 1.00 69.00 88 MET A C 1
ATOM 685 O O . MET A 1 88 ? 10.949 2.394 -22.304 1.00 69.00 88 MET A O 1
ATOM 689 N N . TYR A 1 89 ? 10.946 0.372 -21.331 1.00 67.31 89 TYR A N 1
ATOM 690 C CA . TYR A 1 89 ? 11.658 -0.305 -22.426 1.00 67.31 89 TYR A CA 1
ATOM 691 C C . TYR A 1 89 ? 10.935 -1.515 -23.026 1.00 67.31 89 TYR A C 1
ATOM 693 O O . TYR A 1 89 ? 11.213 -1.852 -24.176 1.00 67.31 89 TYR A O 1
ATOM 701 N N . SER A 1 90 ? 10.017 -2.174 -22.309 1.00 70.12 90 SER A N 1
ATOM 702 C CA . SER A 1 90 ? 9.302 -3.335 -22.852 1.00 70.12 90 SER A CA 1
ATOM 703 C C . SER A 1 90 ? 7.908 -3.531 -22.246 1.00 70.12 90 SER A C 1
ATOM 705 O O . SER A 1 90 ? 7.804 -3.923 -21.087 1.00 70.12 90 SER A O 1
ATOM 707 N N . PRO A 1 91 ? 6.818 -3.418 -23.028 1.00 63.56 91 PRO A N 1
ATOM 708 C CA . PRO A 1 91 ? 5.467 -3.721 -22.546 1.00 63.56 91 PRO A CA 1
ATOM 709 C C . PRO A 1 91 ? 5.235 -5.222 -22.282 1.00 63.56 91 PRO A C 1
ATOM 711 O O . PRO A 1 91 ? 4.132 -5.611 -21.913 1.00 63.56 91 PRO A O 1
ATOM 714 N N . LEU A 1 92 ? 6.246 -6.067 -22.515 1.00 67.44 92 LEU A N 1
ATOM 715 C CA . LEU A 1 92 ? 6.200 -7.513 -22.28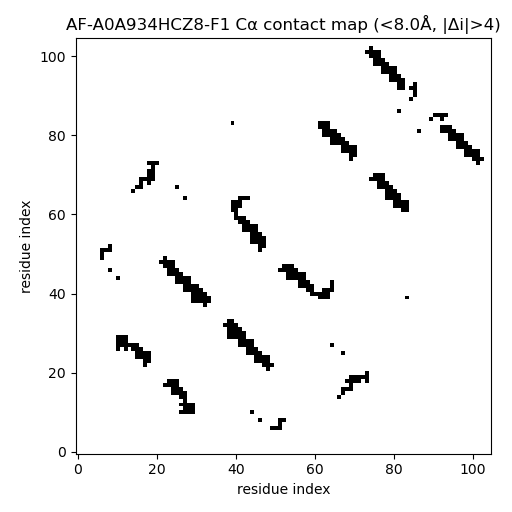9 1.00 67.44 92 LEU A CA 1
ATOM 716 C C . LEU A 1 92 ? 6.761 -7.922 -20.924 1.00 67.44 92 LEU A C 1
ATOM 718 O O . LEU A 1 92 ? 6.870 -9.114 -20.659 1.00 67.44 92 LEU A O 1
ATOM 722 N N . ALA A 1 93 ? 7.185 -6.972 -20.086 1.00 72.19 93 ALA A N 1
ATOM 723 C CA . ALA A 1 93 ? 7.619 -7.316 -18.741 1.00 72.19 93 ALA A CA 1
ATOM 724 C C . ALA A 1 93 ? 6.412 -7.748 -17.900 1.00 72.19 93 ALA A C 1
ATOM 726 O O . ALA A 1 93 ? 5.413 -7.029 -17.822 1.00 72.19 93 ALA A O 1
ATOM 727 N N . ASP A 1 94 ? 6.520 -8.914 -17.270 1.00 78.31 94 ASP A N 1
ATOM 728 C CA . ASP A 1 94 ? 5.460 -9.435 -16.419 1.00 78.31 94 ASP A CA 1
ATOM 729 C C . ASP A 1 94 ? 5.253 -8.534 -15.194 1.00 78.31 94 ASP A C 1
ATOM 731 O O . ASP A 1 94 ? 6.205 -8.081 -14.551 1.00 78.31 94 ASP A O 1
ATOM 735 N N . ALA A 1 95 ? 3.985 -8.279 -14.869 1.00 79.94 95 ALA A N 1
ATOM 736 C CA . ALA A 1 95 ? 3.600 -7.609 -13.637 1.00 79.94 95 ALA A CA 1
ATOM 737 C C . ALA A 1 95 ? 3.478 -8.634 -12.505 1.00 79.94 95 ALA A C 1
ATOM 739 O O . ALA A 1 95 ? 2.935 -9.724 -12.695 1.00 79.94 95 ALA A O 1
ATOM 740 N N . ASN A 1 96 ? 3.934 -8.258 -11.313 1.00 84.88 96 ASN A N 1
ATOM 741 C CA . ASN A 1 96 ? 3.914 -9.129 -10.142 1.00 84.88 96 ASN A CA 1
ATOM 742 C C . ASN A 1 96 ? 2.886 -8.652 -9.113 1.00 84.88 96 ASN A C 1
ATOM 744 O O . ASN A 1 96 ? 2.546 -7.471 -9.043 1.00 84.88 96 ASN A O 1
ATOM 748 N N . ILE A 1 97 ? 2.410 -9.581 -8.283 1.00 88.38 97 ILE A N 1
ATOM 749 C CA . ILE A 1 97 ? 1.604 -9.278 -7.099 1.00 88.38 97 ILE A CA 1
ATOM 750 C C . ILE A 1 97 ? 2.354 -9.789 -5.876 1.00 88.38 97 ILE A C 1
ATOM 752 O O . ILE A 1 97 ? 2.751 -10.953 -5.828 1.00 88.38 97 ILE A O 1
ATOM 756 N N . HIS A 1 98 ? 2.497 -8.934 -4.869 1.00 88.06 98 HIS A N 1
ATOM 757 C CA . HIS A 1 98 ? 2.945 -9.337 -3.542 1.00 88.06 98 HIS A CA 1
ATOM 758 C C . HIS A 1 98 ? 1.780 -9.356 -2.565 1.00 88.06 98 HIS A C 1
ATOM 760 O O . HIS A 1 98 ? 0.835 -8.576 -2.686 1.00 88.06 98 HIS A O 1
ATOM 766 N N . ILE A 1 99 ? 1.872 -10.261 -1.593 1.00 91.12 99 ILE A N 1
ATOM 767 C CA . ILE A 1 99 ? 0.883 -10.455 -0.539 1.00 91.12 99 ILE A CA 1
ATOM 768 C C . ILE A 1 99 ? 1.607 -10.294 0.793 1.00 91.12 99 ILE A C 1
ATOM 770 O O . ILE A 1 99 ? 2.548 -11.030 1.088 1.00 91.12 99 ILE A O 1
ATOM 774 N N . TRP A 1 100 ? 1.155 -9.334 1.590 1.00 89.62 100 TRP A N 1
ATOM 775 C CA . TRP A 1 100 ? 1.763 -8.957 2.859 1.00 89.62 100 TRP A CA 1
ATOM 776 C C . TRP A 1 100 ? 0.813 -9.293 3.993 1.00 89.62 100 TRP A C 1
ATOM 778 O O . TRP A 1 100 ? -0.331 -8.839 3.996 1.00 89.62 100 TRP A O 1
ATOM 788 N N . GLY A 1 101 ? 1.284 -10.092 4.949 1.00 90.44 101 GLY A N 1
ATOM 789 C CA . GLY A 1 101 ? 0.551 -10.337 6.186 1.00 90.44 101 GLY A CA 1
ATOM 790 C C . GLY A 1 101 ? 0.583 -9.094 7.059 1.00 90.44 101 GLY A C 1
ATOM 791 O O . GLY A 1 101 ? 1.659 -8.612 7.411 1.00 90.44 101 GLY A O 1
ATOM 792 N N . ILE A 1 102 ? -0.592 -8.586 7.411 1.00 87.88 102 ILE A N 1
ATOM 793 C CA . ILE A 1 102 ? -0.734 -7.465 8.333 1.00 87.88 102 ILE A CA 1
ATOM 794 C C . ILE A 1 102 ? -0.808 -8.046 9.736 1.00 87.88 102 ILE A C 1
ATOM 796 O O . ILE A 1 102 ? -1.877 -8.352 10.259 1.00 87.88 102 ILE A O 1
ATOM 800 N N . ASN A 1 103 ? 0.368 -8.239 10.321 1.00 72.62 103 ASN A N 1
ATOM 801 C CA . ASN A 1 103 ? 0.500 -8.537 11.736 1.00 72.62 103 ASN A CA 1
ATOM 802 C C . ASN A 1 103 ? 0.850 -7.224 12.428 1.00 72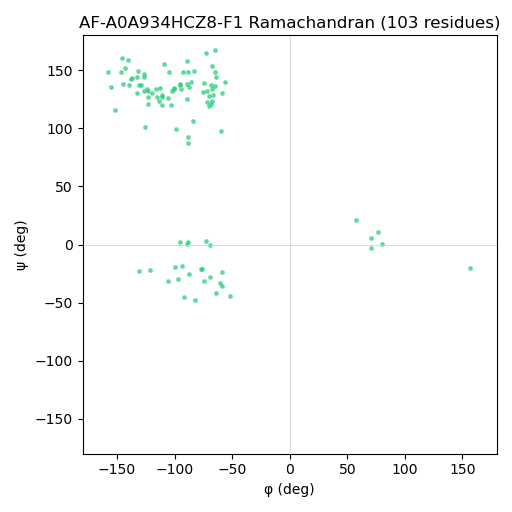.62 103 ASN A C 1
ATOM 804 O O . ASN A 1 103 ? 1.997 -6.780 12.378 1.00 72.62 103 ASN A O 1
ATOM 808 N N . THR A 1 104 ? -0.142 -6.574 13.028 1.00 57.50 104 THR A N 1
ATOM 809 C CA . THR A 1 104 ? 0.135 -5.522 14.007 1.00 57.50 104 THR A CA 1
ATOM 810 C C . THR A 1 104 ? 0.792 -6.187 15.225 1.00 57.50 104 THR A C 1
ATOM 812 O O . THR A 1 104 ? 0.252 -7.202 15.679 1.00 57.50 104 THR A O 1
ATOM 815 N N . PRO A 1 105 ? 1.946 -5.703 15.721 1.00 49.38 105 PRO A N 1
ATOM 816 C CA . PRO A 1 105 ? 2.459 -6.133 17.020 1.00 49.38 105 PRO A CA 1
ATOM 817 C C . PRO A 1 105 ? 1.441 -5.910 18.145 1.00 49.38 105 PRO A C 1
ATOM 819 O O . PRO A 1 105 ? 0.616 -4.974 18.020 1.00 49.38 105 PRO A O 1
#

Secondary structure (DSSP, 8-state):
-PPPPP-----SSS-EEE-TTSSEEEEEEEEE--TTSS--EEEEEEEETTT--EEEEE--TTEEEEEEEE-TTSSEEEEEEEEHHHHHT-TTSPPEEEEEE----

Radius of gyration: 15.16 Å; Cα contacts (8 Å, |Δi|>4): 219; chains: 1; bounding box: 38×33×40 Å

pLDDT: mean 80.63, std 12.06, range [49.38, 96.31]

Solvent-accessible surface area (backbone atoms only — not comparable to full-atom values): 6225 Å² total; per-residue (Å²): 133,85,76,80,87,85,70,78,74,89,58,70,47,99,54,69,45,59,32,72,86,52,59,35,33,40,31,31,26,65,75,39,64,57,101,81,78,48,69,49,21,29,25,41,36,32,25,35,53,84,76,38,46,78,76,48,74,53,75,55,87,67,27,32,62,81,46,72,49,50,39,88,83,46,49,33,39,37,38,35,32,40,36,49,58,29,78,75,75,35,91,80,53,75,68,48,76,48,80,40,78,56,75,79,130

Mean predicted aligned error: 7.05 Å

Foldseek 3Di:
DDDDDDDDADADDPDWDAQQVRQKIKGKHQPDDPPPRDRFFIWIWMAGRPHNDTDDIRGDPFWDFPDWDADNVRQKIKTKTDGSCCVPPNVPGDIDIDIDGPDDD

Nearest PDB structures (foldseek):
  5uw7-assembly2_B  TM=5.410E-01  e=9.533E-02  Gypsophila vaccaria
  5uw3-assembly3_C  TM=5.130E-01  e=7.219E-02  Gypsophila vaccaria
  5o3w-assembly2_B  TM=5.567E-01  e=1.331E-01  Gypsophila vaccaria
  5uw5-assembly3_C  TM=5.174E-01  e=1.191E-01  Gypsophila vaccaria
  5o3v-assembly1_B  TM=5.092E-01  e=1.065E-01  Gypsophila vaccaria